Protein AF-A0A150XN92-F1 (afdb_monomer_lite)

pLDDT: mean 80.62, std 13.8, range [41.78, 97.5]

Structure (mmCIF, N/CA/C/O backbone):
data_AF-A0A150XN92-F1
#
_entry.id   AF-A0A150XN92-F1
#
loop_
_atom_site.group_PDB
_atom_site.id
_atom_site.type_symbol
_atom_site.label_atom_id
_atom_site.label_alt_id
_atom_site.label_comp_id
_atom_site.label_asym_id
_atom_site.label_entity_id
_atom_site.label_seq_id
_atom_site.pdbx_PDB_ins_code
_atom_site.Cartn_x
_atom_site.Cart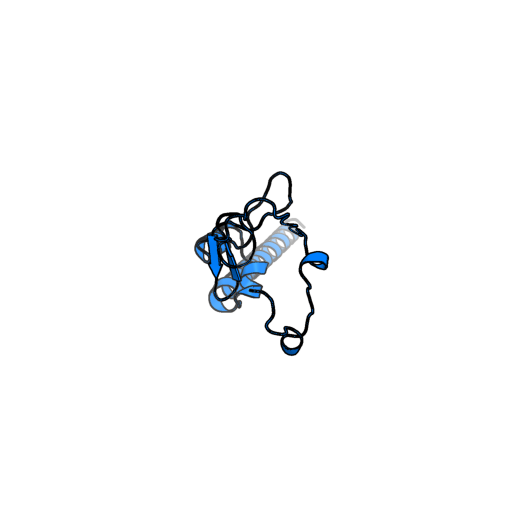n_y
_atom_site.Cartn_z
_atom_site.occupancy
_atom_site.B_iso_or_equiv
_atom_site.auth_seq_id
_atom_site.auth_comp_id
_atom_site.auth_asym_id
_atom_site.auth_atom_id
_atom_site.pdbx_PDB_model_num
ATOM 1 N N . MET A 1 1 ? 24.879 22.172 -36.150 1.00 63.62 1 MET A N 1
ATOM 2 C CA . MET A 1 1 ? 24.382 22.217 -34.751 1.00 63.62 1 MET A CA 1
ATOM 3 C C . MET A 1 1 ? 22.917 21.804 -34.587 1.00 63.62 1 MET A C 1
ATOM 5 O O . MET A 1 1 ? 22.688 20.792 -33.945 1.00 63.62 1 MET A O 1
ATOM 9 N N . LYS A 1 2 ? 21.926 22.491 -35.185 1.00 72.06 2 LYS A N 1
ATOM 10 C CA . LYS A 1 2 ? 20.484 22.196 -34.969 1.00 72.06 2 LYS A CA 1
ATOM 11 C C . LYS A 1 2 ? 20.052 20.742 -35.265 1.00 72.06 2 LYS A C 1
ATOM 13 O O . LYS A 1 2 ? 19.274 20.181 -34.505 1.00 72.06 2 LYS A O 1
ATOM 18 N N . LYS A 1 3 ? 20.599 20.105 -36.311 1.00 77.88 3 LYS A N 1
ATOM 19 C CA . LYS A 1 3 ? 20.287 18.703 -36.670 1.00 77.88 3 LYS A CA 1
ATOM 20 C C . LYS A 1 3 ? 20.752 17.678 -35.621 1.00 77.88 3 LYS A C 1
ATOM 22 O O . LYS A 1 3 ? 20.052 16.708 -35.376 1.00 77.88 3 LYS A O 1
ATOM 27 N N . HIS A 1 4 ? 21.893 17.907 -34.966 1.00 84.50 4 HIS A N 1
ATOM 28 C CA . HIS A 1 4 ? 22.393 16.993 -33.928 1.00 84.50 4 HIS A CA 1
ATOM 29 C C . HIS A 1 4 ? 21.559 17.071 -32.648 1.00 84.50 4 HIS A C 1
ATOM 31 O O . HIS A 1 4 ? 21.293 16.046 -32.034 1.00 84.50 4 HIS A O 1
ATOM 37 N N . ILE A 1 5 ? 21.087 18.270 -32.295 1.00 88.62 5 ILE A N 1
ATOM 38 C CA . ILE A 1 5 ? 20.178 18.480 -31.160 1.00 88.62 5 ILE A CA 1
ATOM 39 C C . ILE A 1 5 ? 18.833 17.786 -31.419 1.00 88.62 5 ILE A C 1
ATOM 41 O O . ILE A 1 5 ? 18.314 17.108 -30.537 1.00 88.62 5 ILE A O 1
ATOM 45 N N . LEU A 1 6 ? 18.303 17.891 -32.643 1.00 90.56 6 LEU A N 1
ATOM 46 C CA . LEU A 1 6 ? 17.070 17.206 -33.038 1.00 90.56 6 LEU A CA 1
ATOM 47 C C . LEU A 1 6 ? 17.212 15.677 -32.970 1.00 90.56 6 LEU A C 1
ATOM 49 O O . LEU A 1 6 ? 16.364 15.010 -32.384 1.00 90.56 6 LEU A O 1
ATOM 53 N N . ASN A 1 7 ? 18.299 15.125 -33.518 1.00 91.25 7 ASN A N 1
ATOM 54 C CA . ASN A 1 7 ? 18.551 13.682 -33.488 1.00 91.25 7 ASN A CA 1
ATOM 55 C C . ASN A 1 7 ? 18.725 13.162 -32.057 1.00 91.25 7 ASN A C 1
ATOM 57 O O . ASN A 1 7 ? 18.209 12.100 -31.724 1.00 91.25 7 ASN A O 1
ATOM 61 N N . PHE A 1 8 ? 19.412 13.920 -31.199 1.00 94.50 8 PHE A N 1
ATOM 62 C CA . PHE A 1 8 ? 19.560 13.572 -29.789 1.00 94.50 8 PHE A CA 1
ATOM 63 C C . PHE A 1 8 ? 18.206 13.539 -29.067 1.00 94.50 8 PHE A C 1
ATOM 65 O O . PHE A 1 8 ? 17.902 12.568 -28.378 1.00 94.50 8 PHE A O 1
ATOM 72 N N . GLY A 1 9 ? 17.360 14.552 -29.285 1.00 94.50 9 GLY A N 1
ATOM 73 C CA . GLY A 1 9 ? 16.001 14.575 -28.740 1.00 94.50 9 GLY A CA 1
ATOM 74 C C . GLY A 1 9 ? 15.154 13.391 -29.215 1.00 94.50 9 GLY A C 1
ATOM 75 O O . GLY A 1 9 ? 14.437 12.790 -28.417 1.00 94.50 9 GLY A O 1
ATOM 76 N N . LEU A 1 10 ? 15.282 13.006 -30.488 1.00 95.19 10 LEU A N 1
ATOM 77 C CA . LEU A 1 10 ? 14.567 11.860 -31.049 1.00 95.19 10 LEU A CA 1
ATOM 78 C C . LEU A 1 10 ? 15.018 10.533 -30.421 1.00 95.19 10 LEU A C 1
ATOM 80 O O . LEU A 1 10 ? 14.177 9.719 -30.052 1.00 95.19 10 LEU A O 1
ATOM 84 N N . ILE A 1 11 ? 16.327 10.325 -30.259 1.00 96.06 11 ILE A N 1
ATOM 85 C CA . ILE A 1 11 ? 16.876 9.118 -29.621 1.00 96.06 11 ILE A CA 1
ATOM 86 C C . ILE A 1 11 ? 16.406 9.021 -28.168 1.00 96.06 11 ILE A C 1
ATOM 88 O O . ILE A 1 11 ? 15.984 7.951 -27.727 1.00 96.06 11 ILE A O 1
ATOM 92 N N . LEU A 1 12 ? 16.430 10.139 -27.439 1.00 96.31 12 LEU A N 1
ATOM 93 C CA . LEU A 1 12 ? 15.929 10.204 -26.070 1.00 96.31 12 LEU A CA 1
ATOM 94 C C . LEU A 1 12 ? 14.452 9.787 -26.014 1.00 96.31 12 LEU A C 1
ATOM 96 O O . LEU A 1 12 ? 14.087 8.902 -25.245 1.00 96.31 12 LEU A O 1
ATOM 100 N N . LEU A 1 13 ? 13.617 10.368 -26.877 1.00 96.56 13 LEU A N 1
ATOM 101 C CA . LEU A 1 13 ? 12.187 10.073 -26.932 1.00 96.56 13 LEU A CA 1
ATOM 102 C C . LEU A 1 13 ? 11.912 8.602 -27.276 1.00 96.56 13 LEU A C 1
ATOM 104 O O . LEU A 1 13 ? 11.105 7.962 -26.608 1.00 96.56 13 LEU A O 1
ATOM 108 N N . ILE A 1 14 ? 12.625 8.040 -28.256 1.00 97.06 14 ILE A N 1
ATOM 109 C CA . ILE A 1 14 ? 12.524 6.616 -28.610 1.00 97.06 14 ILE A CA 1
ATOM 110 C C . ILE A 1 14 ? 12.907 5.733 -27.420 1.00 97.06 14 ILE A C 1
ATOM 112 O O . ILE A 1 14 ? 12.230 4.748 -27.141 1.00 97.06 14 ILE A O 1
ATOM 116 N N . THR A 1 15 ? 13.952 6.105 -26.683 1.00 96.88 15 THR A N 1
ATOM 117 C CA . THR A 1 15 ? 14.408 5.348 -25.511 1.00 96.88 15 THR A CA 1
ATOM 118 C C . THR A 1 15 ? 13.328 5.306 -24.430 1.00 96.88 15 THR A C 1
ATOM 120 O O . THR A 1 15 ? 13.020 4.233 -23.911 1.00 96.88 15 THR A O 1
ATOM 123 N N . PHE A 1 16 ? 12.688 6.443 -24.139 1.00 97.38 16 PHE A N 1
ATOM 124 C CA . PHE A 1 16 ? 11.566 6.498 -23.197 1.00 97.38 16 PHE A CA 1
ATOM 125 C C . PHE A 1 16 ? 10.353 5.693 -23.678 1.00 97.38 16 PHE A C 1
ATOM 127 O O . PHE A 1 16 ? 9.739 4.994 -22.875 1.00 97.38 16 PHE A O 1
ATOM 134 N N . LEU A 1 17 ? 10.033 5.729 -24.977 1.00 97.38 17 LEU A N 1
ATOM 135 C CA . LEU A 1 17 ? 8.929 4.945 -25.541 1.00 97.38 17 LEU A CA 1
ATOM 136 C C . LEU A 1 17 ? 9.168 3.436 -25.421 1.00 97.38 17 LEU A C 1
ATOM 138 O O . LEU A 1 17 ? 8.264 2.700 -25.028 1.00 97.38 17 LEU A O 1
ATOM 142 N N . ILE A 1 18 ? 10.384 2.977 -25.726 1.00 97.50 18 ILE A N 1
ATOM 143 C CA . ILE A 1 18 ? 10.760 1.565 -25.580 1.00 97.50 18 ILE A CA 1
ATOM 144 C C . ILE A 1 18 ? 10.705 1.157 -24.103 1.00 97.50 18 ILE A C 1
ATOM 146 O O . ILE A 1 18 ? 10.166 0.098 -23.782 1.00 97.50 18 ILE A O 1
ATOM 150 N N . GLY A 1 19 ? 11.210 2.007 -23.204 1.00 96.88 19 GLY A N 1
ATOM 151 C CA . GLY A 1 19 ? 11.160 1.771 -21.761 1.00 96.88 19 GLY A CA 1
ATOM 152 C C . GLY A 1 19 ? 9.732 1.627 -21.231 1.00 96.88 19 GLY A C 1
ATOM 153 O O . GLY A 1 19 ? 9.433 0.665 -20.525 1.00 96.88 19 GLY A O 1
ATOM 154 N N . GLU A 1 20 ? 8.832 2.531 -21.621 1.00 95.62 20 GLU A N 1
ATOM 155 C CA . GLU A 1 20 ? 7.412 2.483 -21.250 1.00 95.62 20 GLU A CA 1
ATOM 156 C C . GLU A 1 20 ? 6.738 1.201 -21.766 1.00 95.62 20 GLU A C 1
ATOM 158 O O . GLU A 1 20 ? 6.005 0.537 -21.029 1.00 95.62 20 GLU A O 1
ATOM 163 N N . LEU A 1 21 ? 7.010 0.807 -23.016 1.00 96.25 21 LEU A N 1
ATOM 164 C CA . LEU A 1 21 ? 6.439 -0.407 -23.599 1.00 96.25 21 LEU A CA 1
ATOM 165 C C . LEU A 1 21 ? 6.915 -1.666 -22.860 1.00 96.25 21 LEU A C 1
ATOM 167 O O . LEU A 1 21 ? 6.105 -2.534 -22.530 1.00 96.25 21 LEU A O 1
ATOM 171 N N . ALA A 1 22 ? 8.212 -1.743 -22.553 1.00 95.88 22 ALA A N 1
ATOM 172 C CA . ALA A 1 22 ? 8.790 -2.845 -21.793 1.00 95.88 22 ALA A CA 1
ATOM 173 C C . ALA A 1 22 ? 8.214 -2.921 -20.368 1.00 95.88 22 ALA A C 1
ATOM 175 O O . ALA A 1 22 ? 7.854 -4.005 -19.908 1.00 95.88 22 ALA A O 1
ATOM 176 N N . ALA A 1 23 ? 8.056 -1.779 -19.690 1.00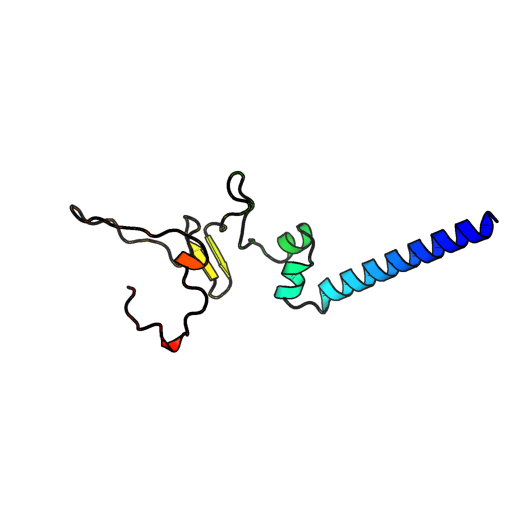 93.38 23 ALA A N 1
ATOM 177 C CA . ALA A 1 23 ? 7.456 -1.715 -18.359 1.00 93.38 23 ALA A CA 1
ATOM 178 C C . ALA A 1 23 ? 5.996 -2.197 -18.364 1.00 93.38 23 ALA A C 1
ATOM 180 O O . ALA A 1 23 ? 5.596 -2.991 -17.508 1.00 93.38 23 ALA A O 1
ATOM 181 N N . ARG A 1 24 ? 5.204 -1.783 -19.362 1.00 92.62 24 ARG A N 1
ATOM 182 C CA . ARG A 1 24 ? 3.821 -2.258 -19.531 1.00 92.62 24 ARG A CA 1
ATOM 183 C C . ARG A 1 24 ? 3.754 -3.753 -19.799 1.00 92.62 24 ARG A C 1
ATOM 185 O O . ARG A 1 24 ? 2.914 -4.427 -19.210 1.00 92.62 24 ARG A O 1
ATOM 192 N N . PHE A 1 25 ? 4.638 -4.270 -20.651 1.00 94.44 25 PHE A N 1
ATOM 193 C CA . PHE A 1 25 ? 4.712 -5.701 -20.934 1.00 94.44 25 PHE A CA 1
ATOM 194 C C . PHE A 1 25 ? 5.047 -6.502 -19.670 1.00 94.44 25 PHE A C 1
ATOM 196 O O . PHE A 1 25 ? 4.358 -7.471 -19.349 1.00 94.44 25 PHE A O 1
ATOM 203 N N . PHE A 1 26 ? 6.044 -6.055 -18.903 1.00 94.06 26 PHE A N 1
ATOM 204 C CA . PHE A 1 26 ? 6.401 -6.670 -17.628 1.00 94.06 26 PHE A CA 1
ATOM 205 C C . PHE A 1 26 ? 5.209 -6.705 -16.660 1.00 94.06 26 PHE A C 1
ATOM 207 O O . PHE A 1 26 ? 4.900 -7.764 -16.115 1.00 94.06 26 PHE A O 1
ATOM 214 N N . LEU A 1 27 ? 4.497 -5.585 -16.485 1.00 92.50 27 LEU A N 1
ATOM 215 C CA . LEU A 1 27 ? 3.335 -5.524 -15.592 1.00 92.50 27 LEU A CA 1
ATOM 216 C C . LEU A 1 27 ? 2.162 -6.390 -16.053 1.00 92.50 27 LEU A C 1
ATOM 218 O O . LEU A 1 27 ? 1.454 -6.936 -15.212 1.00 92.50 27 LEU A O 1
ATOM 222 N N . ALA A 1 28 ? 1.939 -6.505 -17.361 1.00 87.56 28 ALA A N 1
ATOM 223 C CA . ALA A 1 28 ? 0.819 -7.265 -17.901 1.00 87.56 28 ALA A CA 1
ATOM 224 C C . ALA A 1 28 ? 1.037 -8.785 -17.840 1.00 87.56 28 ALA A C 1
ATOM 226 O O . ALA A 1 28 ? 0.077 -9.515 -17.605 1.00 87.56 28 ALA A O 1
ATOM 227 N N . PHE A 1 29 ? 2.271 -9.258 -18.049 1.00 89.44 29 PHE A N 1
ATOM 228 C CA . PHE A 1 29 ? 2.525 -10.684 -18.295 1.00 89.44 29 PHE A CA 1
ATOM 229 C C . PHE A 1 29 ? 3.478 -11.358 -17.307 1.00 89.44 29 PHE A C 1
ATOM 231 O O . PHE A 1 29 ? 3.419 -12.575 -17.162 1.00 89.44 29 PHE A O 1
ATOM 238 N N . VAL A 1 30 ? 4.365 -10.609 -16.647 1.00 91.38 30 VAL A N 1
ATOM 239 C CA . VAL A 1 30 ? 5.470 -11.192 -15.862 1.00 91.38 30 VAL A CA 1
ATOM 240 C C . VAL A 1 30 ? 5.345 -10.889 -14.369 1.00 91.38 30 VAL A C 1
ATOM 242 O O . VAL A 1 30 ? 5.715 -11.717 -13.539 1.00 91.38 30 VAL A O 1
ATOM 245 N N . ALA A 1 31 ? 4.835 -9.711 -14.009 1.00 89.00 31 ALA A N 1
ATOM 246 C CA . ALA A 1 31 ? 4.786 -9.255 -12.627 1.00 89.00 31 ALA A CA 1
ATOM 247 C C . ALA A 1 31 ? 3.894 -10.148 -11.751 1.00 89.00 31 ALA A C 1
ATOM 249 O O . ALA A 1 31 ? 2.716 -10.366 -12.042 1.00 89.00 31 ALA A O 1
ATOM 250 N N . ASN A 1 32 ? 4.440 -10.595 -10.618 1.00 85.50 32 ASN A N 1
ATOM 251 C CA . ASN A 1 32 ? 3.642 -11.232 -9.571 1.00 85.50 32 ASN A CA 1
ATOM 252 C C . ASN A 1 32 ? 2.716 -10.210 -8.879 1.00 85.50 32 ASN A C 1
ATOM 254 O O . ASN A 1 32 ? 2.881 -9.001 -9.042 1.00 85.50 32 ASN A O 1
ATOM 258 N N . ASP A 1 33 ? 1.747 -10.663 -8.078 1.00 78.75 33 ASP A N 1
ATOM 259 C CA . ASP A 1 33 ? 0.750 -9.761 -7.476 1.00 78.75 33 ASP A CA 1
ATOM 260 C C . ASP A 1 33 ? 1.360 -8.670 -6.585 1.00 78.75 33 ASP A C 1
ATOM 262 O O . ASP A 1 33 ? 0.873 -7.538 -6.574 1.00 78.75 33 ASP A O 1
ATOM 266 N N . THR A 1 34 ? 2.452 -8.961 -5.873 1.00 77.88 34 THR A N 1
ATOM 267 C CA . THR A 1 34 ? 3.143 -7.971 -5.034 1.00 77.88 34 THR A CA 1
ATOM 268 C C . THR A 1 34 ? 3.825 -6.895 -5.881 1.00 77.88 34 THR A C 1
ATOM 270 O O . THR A 1 34 ? 3.688 -5.705 -5.597 1.00 77.88 34 THR A O 1
ATOM 273 N N . GLN A 1 35 ? 4.532 -7.296 -6.940 1.00 84.50 35 GLN A N 1
ATOM 274 C CA . GLN A 1 35 ? 5.174 -6.389 -7.893 1.00 84.50 35 GLN A CA 1
ATOM 275 C C . GLN A 1 35 ? 4.129 -5.571 -8.651 1.00 84.50 35 GLN A C 1
ATOM 277 O O . GLN A 1 35 ? 4.264 -4.354 -8.752 1.00 84.50 35 GLN A O 1
ATOM 282 N N . PHE A 1 36 ? 3.055 -6.214 -9.112 1.00 86.50 36 PHE A N 1
ATOM 283 C CA . PHE A 1 36 ? 1.936 -5.539 -9.753 1.00 86.50 36 PHE A CA 1
ATOM 284 C C . PHE A 1 36 ? 1.340 -4.490 -8.816 1.00 86.50 36 PHE A C 1
ATOM 286 O O . PHE A 1 36 ? 1.236 -3.332 -9.193 1.00 86.50 36 PHE A O 1
ATOM 293 N N . THR A 1 37 ? 1.047 -4.847 -7.563 1.00 81.06 37 THR A N 1
ATOM 294 C CA . THR A 1 37 ? 0.470 -3.903 -6.593 1.00 81.06 37 THR A CA 1
ATOM 295 C C . THR A 1 37 ? 1.371 -2.688 -6.351 1.00 81.06 37 THR A C 1
ATOM 297 O O . THR A 1 37 ? 0.883 -1.580 -6.148 1.00 81.06 37 THR A O 1
ATOM 300 N N . LYS A 1 38 ? 2.694 -2.888 -6.377 1.00 83.81 38 LYS A N 1
ATOM 301 C CA . LYS A 1 38 ? 3.685 -1.840 -6.111 1.00 83.81 38 LYS A CA 1
ATOM 302 C C . LYS A 1 38 ? 3.882 -0.869 -7.279 1.00 83.81 38 LYS A C 1
ATOM 304 O O . LYS A 1 38 ? 4.153 0.303 -7.037 1.00 83.81 38 LYS A O 1
ATOM 309 N N . TYR A 1 39 ? 3.804 -1.356 -8.516 1.00 87.56 39 TYR A N 1
ATOM 310 C CA . TYR A 1 39 ? 4.192 -0.599 -9.713 1.00 87.56 39 TYR A CA 1
ATOM 311 C C . TYR A 1 39 ? 3.027 -0.273 -10.656 1.00 87.56 39 TYR A C 1
ATOM 313 O O . TYR A 1 39 ? 3.181 0.575 -11.534 1.00 87.56 39 TYR A O 1
ATOM 321 N N . ALA A 1 40 ? 1.877 -0.932 -10.511 1.00 86.75 40 ALA A N 1
ATOM 322 C CA . ALA A 1 40 ? 0.709 -0.658 -11.334 1.00 86.75 40 ALA A CA 1
ATOM 323 C C . ALA A 1 40 ? 0.149 0.739 -11.046 1.00 86.75 40 ALA A C 1
ATOM 325 O O . ALA A 1 40 ? 0.123 1.215 -9.909 1.00 86.75 40 ALA A O 1
ATOM 326 N N . SER A 1 41 ? -0.356 1.383 -12.094 1.00 85.81 41 SER A N 1
ATOM 327 C CA . SER A 1 41 ? -1.109 2.624 -11.942 1.00 85.81 41 SER A CA 1
ATOM 328 C C . SER A 1 41 ? -2.414 2.383 -11.179 1.00 85.81 41 SER A C 1
ATOM 330 O O . SER A 1 41 ? -2.960 1.278 -11.156 1.00 85.81 41 SER A O 1
ATOM 332 N N . TYR A 1 42 ? -2.978 3.446 -10.609 1.00 79.38 42 TYR A N 1
ATOM 333 C CA . TYR A 1 42 ? -4.239 3.369 -9.871 1.00 79.38 42 TYR A CA 1
ATOM 334 C C . TYR A 1 42 ? -5.388 2.751 -10.692 1.00 79.38 42 TYR A C 1
ATOM 336 O O . TYR A 1 42 ? -6.160 1.951 -10.168 1.00 79.38 42 TYR A O 1
ATOM 344 N N . GLN A 1 43 ? -5.466 3.056 -11.991 1.00 82.94 43 GLN A N 1
ATOM 345 C CA . GLN A 1 43 ? -6.475 2.485 -12.892 1.00 82.94 43 GLN A CA 1
ATOM 346 C C . GLN A 1 43 ? -6.277 0.978 -13.105 1.00 82.94 43 GLN A C 1
ATOM 348 O O . GLN A 1 43 ? -7.243 0.221 -13.076 1.00 82.94 43 GLN A O 1
ATOM 353 N N . GLN A 1 44 ? -5.028 0.530 -13.265 1.00 85.81 44 GLN A N 1
ATOM 354 C CA . GLN A 1 44 ? -4.692 -0.892 -13.399 1.00 85.81 44 GLN A CA 1
ATOM 355 C C . GLN A 1 44 ? -4.951 -1.671 -12.101 1.00 85.81 44 GLN A C 1
ATOM 357 O O . GLN A 1 44 ? -5.368 -2.827 -12.138 1.00 85.81 44 GLN A O 1
ATOM 362 N N . LEU A 1 45 ? -4.737 -1.039 -10.944 1.00 80.94 45 LEU A N 1
ATOM 363 C CA . LEU A 1 45 ? -5.088 -1.620 -9.648 1.00 80.94 45 LEU A CA 1
ATOM 364 C C . LEU A 1 45 ? -6.598 -1.787 -9.496 1.00 80.94 45 LEU A C 1
ATOM 366 O O . LEU A 1 45 ? -7.037 -2.839 -9.046 1.00 80.94 45 LEU A O 1
ATOM 370 N N . GLN A 1 46 ? -7.384 -0.775 -9.873 1.00 77.56 46 GLN A N 1
ATOM 371 C CA . GLN A 1 46 ? -8.845 -0.859 -9.822 1.00 77.56 46 GLN A CA 1
ATOM 372 C C . GLN A 1 46 ? -9.413 -1.913 -10.778 1.00 77.56 46 GLN A C 1
ATOM 374 O O . GLN A 1 46 ? -10.390 -2.571 -10.435 1.00 77.56 46 GLN A O 1
ATOM 379 N N . SER A 1 47 ? -8.820 -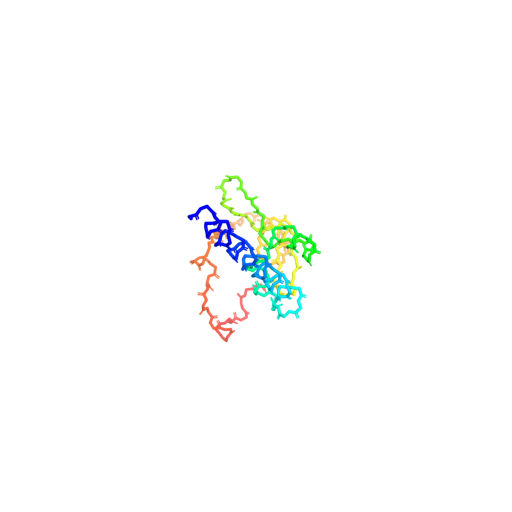2.086 -11.963 1.00 79.31 47 SER A N 1
ATOM 380 C CA . SER A 1 47 ? -9.304 -3.078 -12.928 1.00 79.31 47 SER A CA 1
ATOM 381 C C . SER A 1 47 ? -8.973 -4.513 -12.515 1.00 79.31 47 SER A C 1
ATOM 383 O O . SER A 1 47 ? -9.794 -5.404 -12.721 1.00 79.31 47 SER A O 1
ATOM 385 N N . LYS A 1 48 ? -7.794 -4.749 -11.918 1.00 74.62 48 LYS A N 1
ATOM 386 C CA . LYS A 1 48 ? -7.372 -6.086 -11.469 1.00 74.62 48 LYS A CA 1
ATOM 387 C C . LYS A 1 48 ? -7.950 -6.467 -10.102 1.00 74.62 48 LYS A C 1
ATOM 389 O O . LYS A 1 48 ? -8.267 -7.632 -9.877 1.00 74.62 48 LYS A O 1
ATOM 394 N N . HIS A 1 49 ? -8.090 -5.509 -9.186 1.00 70.50 49 HIS A N 1
ATOM 395 C CA . HIS A 1 49 ? -8.625 -5.737 -7.846 1.00 70.50 49 HIS A CA 1
ATOM 396 C C . HIS A 1 49 ? -9.940 -4.980 -7.661 1.00 70.50 49 HIS A C 1
ATOM 398 O O . HIS A 1 49 ? -9.949 -3.767 -7.463 1.00 70.50 49 HIS A O 1
ATOM 404 N N . THR A 1 50 ? -11.052 -5.721 -7.628 1.00 66.38 50 THR A N 1
ATOM 405 C CA . THR A 1 50 ? -12.410 -5.186 -7.423 1.00 66.38 50 THR A CA 1
ATOM 406 C C . THR A 1 50 ? -12.530 -4.335 -6.153 1.00 66.38 50 THR A C 1
ATOM 408 O O . THR A 1 50 ? -13.356 -3.426 -6.088 1.00 66.38 50 THR A O 1
ATOM 411 N N . ARG A 1 51 ? -11.704 -4.611 -5.131 1.00 72.06 51 ARG A N 1
ATOM 412 C CA . ARG A 1 51 ? -11.557 -3.779 -3.931 1.00 72.06 51 ARG A CA 1
ATOM 413 C C . ARG A 1 51 ? -10.098 -3.703 -3.502 1.00 72.06 51 ARG A C 1
ATOM 415 O O . ARG A 1 51 ? -9.434 -4.725 -3.341 1.00 72.06 51 ARG A O 1
ATOM 422 N N . GLN A 1 52 ? -9.620 -2.485 -3.274 1.00 79.94 52 GLN A N 1
ATOM 423 C CA . GLN A 1 52 ? -8.322 -2.252 -2.650 1.00 79.94 52 GLN A CA 1
ATOM 424 C C . GLN A 1 52 ? -8.391 -2.625 -1.165 1.00 79.94 52 GLN A C 1
ATOM 426 O O . GLN A 1 52 ? -9.448 -2.546 -0.545 1.00 79.94 52 GLN A O 1
ATOM 431 N N . ARG A 1 53 ? -7.262 -3.059 -0.596 1.00 82.31 53 ARG A N 1
ATOM 432 C CA . ARG A 1 53 ? -7.157 -3.373 0.839 1.00 82.31 53 ARG A CA 1
ATOM 433 C C . ARG A 1 53 ? -7.248 -2.115 1.702 1.00 82.31 53 ARG A C 1
ATOM 435 O O . ARG A 1 53 ? -7.755 -2.159 2.821 1.00 82.31 53 ARG A O 1
ATOM 442 N N . LEU A 1 54 ? -6.693 -1.021 1.198 1.00 84.88 54 LEU A N 1
ATOM 443 C CA . LEU A 1 54 ? -6.613 0.261 1.876 1.00 84.88 54 LEU A CA 1
ATOM 444 C C . LEU A 1 54 ? -7.320 1.303 1.011 1.00 84.88 54 LEU A C 1
ATOM 446 O O . LEU A 1 54 ? -7.093 1.356 -0.196 1.00 84.88 54 LEU A O 1
ATOM 450 N N . THR A 1 55 ? -8.140 2.137 1.636 1.00 85.81 55 THR A N 1
ATOM 451 C CA . THR A 1 55 ? -8.804 3.277 1.007 1.00 85.81 55 THR A CA 1
ATOM 452 C C . THR A 1 55 ? -8.143 4.560 1.507 1.00 85.81 55 THR A C 1
ATOM 454 O O . THR A 1 55 ? -7.881 4.671 2.706 1.00 85.81 55 THR A O 1
ATOM 457 N N . PRO A 1 56 ? -7.888 5.557 0.647 1.00 84.06 56 PRO A N 1
ATOM 458 C CA . PRO A 1 56 ? -7.456 6.876 1.100 1.00 84.06 56 PRO A CA 1
ATOM 459 C C . PRO A 1 56 ? -8.441 7.460 2.125 1.00 84.06 56 PRO A C 1
ATOM 461 O O . PRO A 1 56 ? -9.655 7.385 1.935 1.00 84.06 56 PRO A O 1
ATOM 464 N N . SER A 1 57 ? -7.935 8.049 3.207 1.00 83.31 57 SER A N 1
ATOM 465 C CA . SER A 1 57 ? -8.749 8.758 4.199 1.00 83.31 57 SER A CA 1
ATOM 466 C C . SER A 1 57 ? -8.289 10.211 4.295 1.00 83.31 57 SER A C 1
ATOM 468 O O . SER A 1 57 ? -7.156 10.556 3.970 1.00 83.31 57 SER A O 1
ATOM 470 N N . ARG A 1 58 ? -9.202 11.107 4.679 1.00 81.94 58 ARG A N 1
ATOM 471 C CA . ARG A 1 58 ? -8.894 12.540 4.796 1.00 81.94 58 ARG A CA 1
ATOM 472 C C . ARG A 1 58 ? -7.989 12.829 5.993 1.00 81.94 58 ARG A C 1
ATOM 474 O O . ARG A 1 58 ? -7.139 13.705 5.915 1.00 81.94 58 ARG A O 1
ATOM 481 N N . TYR A 1 59 ? -8.216 12.123 7.097 1.00 83.56 59 TYR A N 1
ATOM 482 C CA . TYR A 1 59 ? -7.540 12.372 8.375 1.00 83.56 59 TYR A CA 1
ATOM 483 C C . TYR A 1 59 ? -6.402 11.387 8.641 1.00 83.56 59 TYR A C 1
ATOM 485 O O . TYR A 1 59 ? -5.490 11.681 9.405 1.00 83.56 59 TYR A O 1
ATOM 493 N N . LEU A 1 60 ? -6.452 10.223 7.998 1.00 76.31 60 LEU A N 1
ATOM 494 C CA . LEU A 1 60 ? -5.411 9.207 8.027 1.00 76.31 60 LEU A CA 1
ATOM 495 C C . LEU A 1 60 ? -4.950 9.031 6.586 1.00 76.31 60 LEU A C 1
ATOM 497 O O . LEU A 1 60 ? -5.805 8.879 5.721 1.00 76.31 60 LEU A O 1
ATOM 501 N N . SER A 1 61 ? -3.644 9.020 6.306 1.00 80.62 61 SER A N 1
ATOM 502 C CA . SER A 1 61 ? -3.125 8.854 4.934 1.00 80.62 61 SER A CA 1
ATOM 503 C C . SER A 1 61 ? -3.799 7.697 4.177 1.00 80.62 61 SER A C 1
ATOM 505 O O . SER A 1 61 ? -3.976 7.755 2.963 1.00 80.62 61 SER A O 1
ATOM 507 N N . TYR A 1 62 ? -4.223 6.665 4.908 1.00 84.75 62 TYR A N 1
ATOM 508 C CA . TYR A 1 62 ? -5.132 5.624 4.452 1.00 84.75 62 TYR A CA 1
ATOM 509 C C . TYR A 1 62 ? -5.920 5.040 5.634 1.00 84.75 62 TYR A C 1
ATOM 511 O O . TYR A 1 62 ? -5.525 5.162 6.792 1.00 84.75 62 TYR A O 1
ATOM 519 N N . THR A 1 63 ? -7.022 4.365 5.328 1.00 87.56 63 THR A N 1
ATOM 520 C CA . THR A 1 63 ? -7.768 3.488 6.231 1.00 87.56 63 THR A CA 1
ATOM 521 C C . THR A 1 63 ? -7.897 2.108 5.602 1.00 87.56 63 THR A C 1
ATOM 523 O O . THR A 1 63 ? -7.796 1.950 4.388 1.00 87.56 63 THR A O 1
ATOM 526 N N . THR A 1 64 ? -8.136 1.090 6.410 1.00 88.12 64 THR A N 1
ATOM 527 C CA . THR A 1 64 ? -8.553 -0.226 5.926 1.00 88.12 64 THR A CA 1
ATOM 528 C C . THR A 1 64 ? -9.925 -0.132 5.264 1.00 88.12 64 THR A C 1
ATOM 530 O O . THR A 1 64 ? -10.837 0.521 5.771 1.00 88.12 64 THR A O 1
ATOM 533 N N . THR A 1 65 ? -10.068 -0.757 4.097 1.00 90.06 65 THR A N 1
ATOM 534 C CA . THR A 1 65 ? -11.329 -0.761 3.349 1.00 90.06 65 THR A CA 1
ATOM 535 C C . THR A 1 65 ? -12.329 -1.695 4.039 1.00 90.06 65 THR A C 1
ATOM 537 O O . THR A 1 65 ? -12.009 -2.880 4.180 1.00 90.06 65 THR A O 1
ATOM 540 N N . PRO A 1 66 ? -13.516 -1.216 4.467 1.00 91.19 66 PRO A N 1
ATOM 541 C CA . PRO A 1 66 ? -14.533 -2.067 5.080 1.00 91.19 66 PRO A CA 1
ATOM 542 C C . PRO A 1 66 ? -14.999 -3.184 4.147 1.00 91.19 66 PRO A C 1
ATOM 544 O O . PRO A 1 66 ? -15.113 -2.981 2.934 1.00 91.19 66 PRO A O 1
ATOM 547 N N . ASN A 1 67 ? -15.303 -4.354 4.712 1.00 90.75 67 ASN A N 1
ATOM 548 C CA . ASN A 1 67 ? -15.735 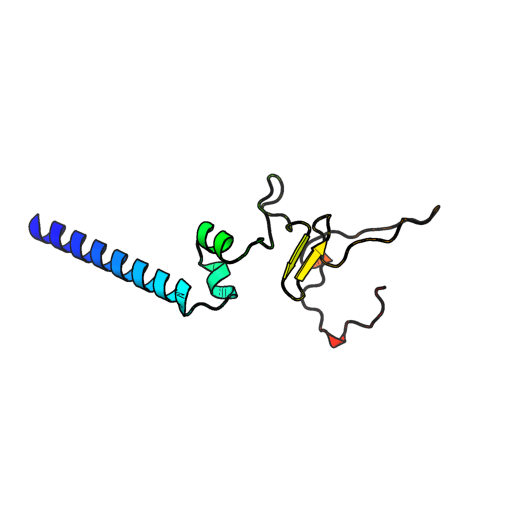-5.539 3.961 1.00 90.75 67 ASN A CA 1
ATOM 549 C C . ASN A 1 67 ? -14.741 -5.970 2.860 1.00 90.75 67 ASN A C 1
ATOM 551 O O . ASN A 1 67 ? -15.140 -6.485 1.807 1.00 90.75 67 ASN A O 1
ATOM 555 N N . TYR A 1 68 ? -13.449 -5.694 3.043 1.00 87.56 68 TYR A N 1
ATOM 556 C CA . TYR A 1 68 ? -12.401 -6.226 2.177 1.00 87.56 68 TYR A CA 1
ATOM 557 C C . TYR A 1 68 ? -12.189 -7.708 2.490 1.00 87.56 68 TYR A C 1
ATOM 559 O O . TYR A 1 68 ? -12.122 -8.088 3.654 1.00 87.56 68 TYR A O 1
ATOM 567 N N . SER A 1 69 ? -12.053 -8.542 1.462 1.00 83.69 69 SER A N 1
ATOM 568 C CA . SER A 1 69 ? -11.751 -9.963 1.620 1.00 83.69 69 SER A CA 1
ATOM 569 C C . SER A 1 69 ? -10.847 -10.422 0.484 1.00 83.69 69 SER A C 1
ATOM 571 O O . SER A 1 69 ? -11.192 -10.282 -0.690 1.00 83.69 69 SER A O 1
ATOM 573 N N . TYR A 1 70 ? -9.677 -10.946 0.839 1.00 76.00 70 TYR A N 1
ATOM 574 C CA . TYR A 1 70 ? -8.740 -11.572 -0.083 1.00 76.00 70 TYR A CA 1
ATOM 575 C C . TYR A 1 70 ? -7.977 -12.692 0.627 1.00 76.00 70 TYR A C 1
ATOM 577 O O . TYR A 1 70 ? -7.090 -12.439 1.450 1.00 76.00 70 TYR A O 1
ATOM 585 N N . ILE A 1 71 ? -8.313 -13.940 0.290 1.00 80.31 71 ILE A N 1
ATOM 586 C CA . ILE A 1 71 ? -7.748 -15.151 0.901 1.00 80.31 71 ILE A CA 1
ATOM 587 C C . ILE A 1 71 ? -7.929 -15.107 2.436 1.00 80.31 71 ILE A C 1
ATOM 589 O O . ILE A 1 71 ? -9.055 -15.202 2.918 1.00 80.31 71 ILE A O 1
ATOM 593 N N . LEU A 1 72 ? -6.848 -14.925 3.206 1.00 76.69 72 LEU A N 1
ATOM 594 C CA . LEU A 1 72 ? -6.862 -14.838 4.675 1.00 76.69 72 LEU A CA 1
ATOM 595 C C . LEU A 1 72 ? -6.940 -13.396 5.201 1.00 76.69 72 LEU A C 1
ATOM 597 O O . LEU A 1 72 ? -7.126 -13.175 6.395 1.00 76.69 72 LEU A O 1
ATOM 601 N N . ASN A 1 73 ? -6.761 -12.394 4.338 1.00 76.44 73 ASN A N 1
ATOM 602 C CA . ASN A 1 73 ? -6.861 -10.995 4.734 1.00 76.44 73 ASN A CA 1
ATOM 603 C C . ASN A 1 73 ? -8.312 -10.541 4.595 1.00 76.44 73 ASN A C 1
ATOM 605 O O . ASN A 1 73 ? -8.795 -10.347 3.481 1.00 76.44 73 ASN A O 1
ATOM 609 N N . LYS A 1 74 ? -8.986 -10.338 5.726 1.00 84.81 74 LYS A N 1
ATOM 610 C CA . LYS A 1 74 ? -10.350 -9.813 5.774 1.00 84.81 74 LYS A CA 1
ATOM 611 C C . LYS A 1 74 ? -10.423 -8.579 6.658 1.00 84.81 74 LYS A C 1
ATOM 613 O O . LYS A 1 74 ? -9.709 -8.503 7.660 1.00 84.81 74 LYS A O 1
ATOM 618 N N . HIS A 1 75 ? -11.275 -7.635 6.285 1.00 90.31 75 HIS A N 1
ATOM 619 C CA . HIS A 1 75 ? -11.710 -6.544 7.142 1.00 90.31 75 HIS A CA 1
ATOM 620 C C . HIS A 1 75 ? -13.223 -6.628 7.320 1.00 90.31 75 HIS A C 1
ATOM 622 O O . HIS A 1 75 ? -13.947 -6.815 6.340 1.00 90.31 75 HIS A O 1
ATOM 628 N N . ASN A 1 76 ? -13.692 -6.446 8.547 1.00 90.38 76 ASN A N 1
ATOM 629 C CA . ASN A 1 76 ? -15.110 -6.450 8.873 1.00 90.38 76 ASN A CA 1
ATOM 630 C C . ASN A 1 76 ? -15.827 -5.172 8.400 1.00 90.38 76 ASN A C 1
ATOM 632 O O . ASN A 1 76 ? -15.236 -4.307 7.735 1.00 90.38 76 ASN A O 1
ATOM 636 N N . SER A 1 77 ? -17.113 -5.048 8.727 1.00 92.06 77 SER A N 1
ATOM 637 C CA . SER A 1 77 ? -17.957 -3.919 8.317 1.00 92.06 77 SER A CA 1
ATOM 638 C C . SER A 1 77 ? -17.486 -2.565 8.857 1.00 92.06 77 SER A C 1
ATOM 640 O O . SER A 1 77 ? -17.781 -1.529 8.260 1.00 92.06 77 SER A O 1
ATOM 642 N N . LEU A 1 78 ? -16.695 -2.565 9.933 1.00 88.38 78 LEU A N 1
ATOM 643 C CA . LEU A 1 78 ? -16.088 -1.375 10.533 1.00 88.38 78 LEU A CA 1
ATOM 644 C C . LEU A 1 78 ? -14.678 -1.084 9.992 1.00 88.38 78 LEU A C 1
ATOM 646 O O . LEU A 1 78 ? -14.071 -0.080 10.357 1.00 88.38 78 LEU A O 1
ATOM 650 N N . GLY A 1 79 ? -14.142 -1.949 9.126 1.00 88.00 79 GLY A N 1
ATOM 651 C CA . GLY A 1 79 ? -12.781 -1.845 8.606 1.00 88.00 79 GLY A CA 1
ATOM 652 C C . GLY A 1 79 ? -11.713 -2.446 9.524 1.00 88.00 79 GLY A C 1
ATOM 653 O O . GLY A 1 79 ? -10.538 -2.406 9.175 1.00 88.00 79 GLY A O 1
ATOM 654 N N . PHE A 1 80 ? -12.054 -3.046 10.665 1.00 85.81 80 PHE A N 1
ATOM 655 C CA . PHE A 1 80 ? -11.057 -3.749 11.479 1.00 85.81 80 PHE A CA 1
ATOM 656 C C . PHE A 1 80 ? -10.685 -5.086 10.842 1.00 85.81 80 PHE A C 1
ATOM 658 O O . PHE A 1 80 ? -11.509 -5.718 10.188 1.00 85.81 80 PHE A O 1
ATOM 665 N N . ARG A 1 81 ? -9.438 -5.531 11.021 1.00 83.00 81 ARG A N 1
ATOM 666 C CA . ARG A 1 81 ? -8.991 -6.823 10.492 1.00 83.00 81 ARG A CA 1
ATOM 667 C C . ARG A 1 81 ? -9.664 -7.980 11.231 1.00 83.00 81 ARG A C 1
ATOM 669 O O . ARG A 1 81 ? -9.698 -7.978 12.456 1.00 83.00 81 ARG A O 1
ATOM 676 N N . GLY A 1 82 ? -10.093 -8.988 10.478 1.00 83.69 82 GLY A N 1
ATOM 677 C CA . GLY A 1 82 ? -10.724 -10.199 10.995 1.00 83.69 82 GLY A CA 1
ATOM 678 C C . GLY A 1 82 ? -12.203 -10.296 10.636 1.00 83.69 82 GLY A C 1
ATOM 679 O O . GLY A 1 82 ? -12.689 -9.582 9.757 1.00 83.69 82 GLY A O 1
ATOM 680 N N . GLU A 1 83 ? -12.879 -11.227 11.301 1.00 86.12 83 GLU A N 1
ATOM 681 C CA . GLU A 1 83 ? -14.318 -11.451 11.170 1.00 86.12 83 GLU A CA 1
ATOM 682 C C . GLU A 1 83 ? -15.130 -10.330 11.848 1.00 86.12 83 GLU A C 1
ATOM 684 O O . GLU A 1 83 ? -14.595 -9.442 12.526 1.00 86.12 83 GLU A O 1
ATOM 689 N N . GLU A 1 84 ? -16.444 -10.351 11.633 1.00 88.94 84 GLU A N 1
ATOM 690 C CA . GLU A 1 84 ? -17.360 -9.392 12.240 1.00 88.94 84 GLU A CA 1
ATOM 691 C C . GLU A 1 84 ? -17.401 -9.535 13.766 1.00 88.94 84 GLU A C 1
ATOM 693 O O . GLU A 1 84 ? -17.299 -10.631 14.321 1.00 88.94 84 GLU A O 1
ATOM 698 N N . ILE A 1 85 ? -17.539 -8.408 14.467 1.00 84.50 85 ILE A N 1
ATOM 699 C CA . ILE A 1 85 ? -17.608 -8.419 15.929 1.00 84.50 85 ILE A CA 1
ATOM 700 C C . ILE A 1 85 ? -19.071 -8.618 16.326 1.00 84.50 85 ILE A C 1
ATOM 702 O O . ILE A 1 85 ? -19.796 -7.667 16.604 1.00 84.50 85 ILE A O 1
ATOM 706 N N . GLU A 1 86 ? -19.503 -9.874 16.378 1.00 82.12 86 GLU A N 1
ATOM 707 C CA . GLU A 1 86 ? -20.901 -10.232 16.664 1.00 82.12 86 GLU A CA 1
ATOM 708 C C . GLU A 1 86 ? -21.241 -10.271 18.162 1.00 82.12 86 GLU A C 1
ATOM 710 O O . GLU A 1 86 ? -22.373 -10.554 18.538 1.00 82.12 86 GLU A O 1
ATOM 715 N N . PHE A 1 87 ? -20.281 -9.988 19.049 1.00 77.50 87 PHE A N 1
ATOM 716 C CA . PHE A 1 87 ? -20.465 -10.158 20.491 1.00 77.50 87 PHE A CA 1
ATOM 717 C C . PHE A 1 87 ? -21.093 -8.911 21.140 1.00 77.50 87 PHE A C 1
ATOM 719 O O . PHE A 1 87 ? -20.361 -7.947 21.430 1.00 77.50 87 PHE A O 1
ATOM 726 N N . PRO A 1 88 ? -22.406 -8.895 21.458 1.00 78.75 88 PRO A N 1
ATOM 727 C CA . PRO A 1 88 ? -23.003 -7.780 22.177 1.00 78.75 88 PRO A CA 1
ATOM 728 C C . PRO A 1 88 ? -22.320 -7.630 23.537 1.00 78.75 88 PRO A C 1
ATOM 730 O O . PRO A 1 88 ? -21.951 -8.606 24.192 1.00 78.75 88 PRO A O 1
ATOM 733 N N . LYS A 1 89 ? -22.087 -6.388 23.954 1.00 83.25 89 LYS A N 1
ATOM 734 C CA . LYS A 1 89 ? -21.463 -6.100 25.247 1.00 83.25 89 LYS A CA 1
ATOM 735 C C . LYS A 1 89 ? -22.416 -6.542 26.373 1.00 83.25 89 LYS A C 1
ATOM 737 O O . LYS A 1 89 ? -23.517 -5.994 26.450 1.00 83.25 89 LYS A O 1
ATOM 742 N N . PRO A 1 90 ? -22.022 -7.472 27.264 1.00 85.75 90 PRO A N 1
ATOM 743 C CA . PRO A 1 90 ? -22.857 -7.853 28.399 1.00 85.75 90 PRO A CA 1
ATOM 744 C C . PRO A 1 90 ? -23.105 -6.667 29.339 1.00 85.75 90 PRO A C 1
ATOM 746 O O . PRO A 1 90 ? -22.262 -5.770 29.469 1.00 85.75 90 PRO A O 1
ATOM 749 N N . LYS A 1 91 ? -24.255 -6.663 30.026 1.00 90.69 91 LYS A N 1
ATOM 750 C CA . LYS A 1 91 ? -24.541 -5.659 31.062 1.00 90.69 91 LYS A CA 1
ATOM 751 C C . LYS A 1 91 ? -23.471 -5.730 32.159 1.00 90.69 91 LYS A C 1
ATOM 753 O O . LYS A 1 91 ? -23.043 -6.815 32.535 1.00 90.69 91 LYS A O 1
ATOM 758 N N . ASN A 1 92 ? -23.064 -4.569 32.674 1.00 92.44 92 ASN A N 1
ATOM 759 C CA . ASN A 1 92 ? -22.109 -4.412 33.783 1.00 92.44 92 ASN A CA 1
ATOM 760 C C . ASN A 1 92 ? -20.680 -4.936 33.533 1.00 92.44 92 ASN A C 1
ATOM 762 O O . ASN A 1 92 ? -19.921 -5.109 34.480 1.00 92.44 92 ASN A O 1
ATOM 766 N N . VAL A 1 93 ? -20.284 -5.146 32.275 1.00 90.31 93 VAL A N 1
ATOM 767 C CA . VAL A 1 93 ? -18.909 -5.524 31.911 1.00 90.31 93 VAL A CA 1
ATOM 768 C C . VAL A 1 93 ? -18.227 -4.369 31.183 1.00 90.31 93 VAL A C 1
ATOM 770 O O . VAL A 1 93 ? -18.825 -3.734 30.313 1.00 90.31 93 VAL A O 1
ATOM 773 N N . TYR A 1 94 ? -16.960 -4.102 31.497 1.00 84.88 94 TYR A N 1
ATOM 774 C CA . TYR A 1 94 ? -16.120 -3.210 30.698 1.00 84.88 94 TYR A CA 1
ATOM 775 C C . TYR A 1 94 ? -15.454 -3.999 29.571 1.00 84.88 94 TYR A C 1
ATOM 777 O O . TYR A 1 94 ? -14.862 -5.048 29.803 1.00 84.88 94 TYR A O 1
ATOM 785 N N . ARG A 1 95 ? -15.542 -3.484 28.342 1.00 83.38 95 ARG A N 1
ATOM 786 C CA . ARG A 1 95 ? -14.793 -4.004 27.195 1.00 83.38 95 ARG A CA 1
ATOM 787 C C . ARG A 1 95 ? -13.730 -2.981 26.844 1.00 83.38 95 ARG A C 1
ATOM 789 O O . ARG A 1 95 ? -14.069 -1.856 26.485 1.00 83.38 95 ARG A O 1
ATOM 796 N N . ILE A 1 96 ? -12.474 -3.379 26.973 1.00 80.38 96 ILE A N 1
ATOM 797 C CA . ILE A 1 96 ? -11.329 -2.569 26.570 1.00 80.38 96 ILE A CA 1
ATOM 798 C C . ILE A 1 96 ? -10.940 -3.032 25.169 1.00 80.38 96 ILE A C 1
ATOM 800 O O . ILE A 1 96 ? -10.730 -4.223 24.949 1.00 80.38 96 ILE A O 1
ATOM 804 N N . VAL A 1 97 ? -10.898 -2.100 24.220 1.00 78.06 97 VAL A N 1
ATOM 805 C CA . VAL A 1 97 ? -10.465 -2.359 22.844 1.00 78.06 97 VAL A CA 1
ATOM 806 C C . VAL A 1 97 ? -9.146 -1.633 22.632 1.00 78.06 97 VAL A C 1
ATOM 808 O O . VAL A 1 97 ? -9.069 -0.423 22.835 1.00 78.06 97 VAL A O 1
ATOM 811 N N . CYS A 1 98 ? -8.121 -2.369 22.215 1.00 76.94 98 CYS A N 1
ATOM 812 C CA . CYS A 1 98 ? -6.827 -1.806 21.853 1.00 76.94 98 CYS A CA 1
ATOM 813 C C . CYS A 1 98 ? -6.770 -1.648 20.329 1.00 76.94 98 CYS A C 1
ATOM 815 O O . CYS A 1 98 ? -6.850 -2.637 19.605 1.00 76.94 98 CYS A O 1
ATOM 817 N N . LEU A 1 99 ? -6.648 -0.410 19.845 1.00 76.50 99 LEU A N 1
ATOM 818 C CA . LEU A 1 99 ? -6.552 -0.084 18.420 1.00 76.50 99 LEU A CA 1
ATOM 819 C C . LEU A 1 99 ? -5.180 0.527 18.130 1.00 76.50 99 LEU A C 1
ATOM 821 O O . LEU A 1 99 ? -4.761 1.449 18.825 1.00 76.50 99 LEU A O 1
ATOM 825 N N . GLY A 1 100 ? -4.497 0.051 17.090 1.00 75.25 100 GLY A N 1
ATOM 826 C CA . GLY A 1 100 ? -3.213 0.612 16.673 1.00 75.25 100 GLY A CA 1
ATOM 827 C C . GLY A 1 100 ? -2.567 -0.142 15.510 1.00 75.25 100 GLY A C 1
ATOM 828 O O . GLY A 1 100 ? -3.137 -1.094 14.980 1.00 75.25 100 GLY A O 1
ATOM 829 N N . GLY A 1 101 ? -1.388 0.332 15.094 1.00 72.38 101 GLY A N 1
ATOM 830 C CA . GLY A 1 101 ? -0.569 -0.257 14.024 1.00 72.38 101 GLY A CA 1
ATOM 831 C C . GLY A 1 101 ? 0.353 -1.373 14.525 1.00 72.38 101 GLY A C 1
ATOM 832 O O . GLY A 1 101 ? 0.018 -2.053 15.488 1.00 72.38 101 GLY A O 1
ATOM 833 N N . SER A 1 102 ? 1.530 -1.541 13.913 1.00 63.31 102 SER A N 1
ATOM 834 C CA . SER A 1 102 ? 2.484 -2.646 14.158 1.00 63.31 102 SER A CA 1
ATOM 835 C C . SER A 1 102 ? 2.770 -2.956 15.638 1.00 63.31 102 SER A C 1
ATOM 837 O O . SER A 1 102 ? 2.865 -4.124 16.010 1.00 63.31 102 SER A O 1
ATOM 839 N N . THR A 1 103 ? 2.820 -1.941 16.505 1.00 67.12 103 THR A N 1
ATOM 840 C CA . THR A 1 103 ? 3.077 -2.087 17.952 1.00 67.12 103 THR A CA 1
ATOM 841 C C . THR A 1 103 ? 1.886 -2.616 18.753 1.00 67.12 103 THR A C 1
ATOM 843 O O . THR A 1 103 ? 2.067 -3.223 19.802 1.00 67.12 103 THR A O 1
ATOM 846 N N . THR A 1 104 ? 0.664 -2.400 18.271 1.00 72.12 104 THR A N 1
ATOM 847 C CA . THR A 1 104 ? -0.568 -2.979 18.840 1.00 72.12 104 THR A CA 1
ATOM 848 C C . THR A 1 104 ? -0.940 -4.285 18.136 1.00 72.12 104 THR A C 1
ATOM 850 O O . THR A 1 104 ? -1.612 -5.138 18.702 1.00 72.12 104 THR A O 1
ATOM 853 N N . TYR A 1 105 ? -0.476 -4.438 16.899 1.00 57.50 105 TYR A N 1
ATOM 854 C CA . TYR A 1 105 ? -0.809 -5.501 15.961 1.00 57.50 105 TYR A CA 1
ATOM 855 C C . TYR A 1 105 ? 0.057 -6.762 16.117 1.00 57.50 105 TYR A C 1
ATOM 857 O O . TYR A 1 105 ? -0.275 -7.788 15.533 1.00 57.50 105 TYR A O 1
ATOM 865 N N . SER A 1 106 ? 1.135 -6.709 16.913 1.00 54.47 106 SER A N 1
ATOM 866 C CA . SER A 1 106 ? 2.077 -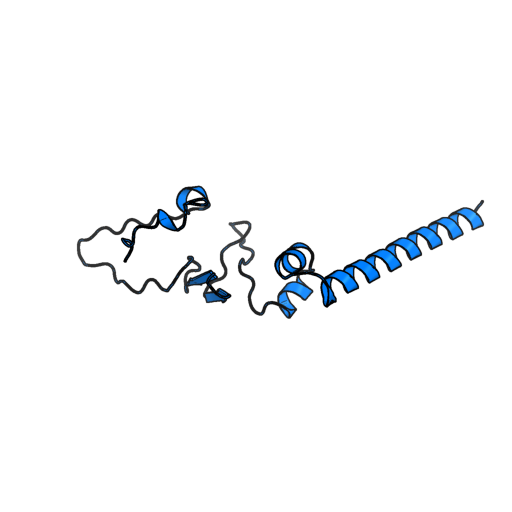7.824 17.105 1.00 54.47 106 SER A CA 1
ATOM 867 C C . SER A 1 106 ? 2.625 -8.345 15.766 1.00 54.47 106 SER A C 1
ATOM 869 O O . SER A 1 106 ? 2.404 -9.481 15.351 1.00 54.47 106 SER A O 1
ATOM 871 N N . GLU A 1 107 ? 3.322 -7.479 15.032 1.00 48.78 107 GLU A N 1
ATOM 872 C CA . GLU A 1 107 ? 4.037 -7.899 13.825 1.00 48.78 107 GLU A CA 1
ATOM 873 C C . GLU A 1 107 ? 5.339 -8.628 14.220 1.00 48.78 107 GLU A C 1
ATOM 875 O O . GLU A 1 107 ? 6.147 -8.079 14.965 1.00 48.78 107 GLU A O 1
ATOM 880 N N . GLY A 1 108 ? 5.535 -9.869 13.748 1.00 53.28 108 GLY A N 1
ATOM 881 C CA . GLY A 1 108 ? 6.744 -10.671 14.015 1.00 53.28 108 GLY A CA 1
ATOM 882 C C . GLY A 1 108 ? 6.604 -11.813 15.032 1.00 53.28 108 GLY A C 1
ATOM 883 O O . GLY A 1 108 ? 7.613 -12.395 15.421 1.00 53.28 108 GLY A O 1
ATOM 884 N N . VAL A 1 109 ? 5.386 -12.162 15.455 1.00 55.31 109 VAL A N 1
ATOM 885 C CA . VAL A 1 109 ? 5.146 -13.311 16.348 1.00 55.31 109 VAL A CA 1
ATOM 886 C C . VAL A 1 109 ? 5.217 -14.619 15.552 1.00 55.31 109 VAL A C 1
ATOM 888 O O . VAL A 1 109 ? 4.601 -14.739 14.490 1.00 55.31 109 VAL A O 1
ATOM 891 N N . ASN A 1 110 ? 5.977 -15.601 16.045 1.00 50.81 110 ASN A N 1
ATOM 892 C CA . ASN A 1 110 ? 6.058 -16.925 15.432 1.00 50.81 110 ASN A CA 1
ATOM 893 C C . ASN A 1 110 ? 4.682 -17.604 15.500 1.00 50.81 110 ASN A C 1
ATOM 895 O O . ASN A 1 110 ? 4.026 -17.588 16.537 1.00 50.81 110 ASN A O 1
ATOM 899 N N . VAL A 1 111 ? 4.241 -18.223 14.404 1.00 56.84 111 VAL A N 1
ATOM 900 C CA . VAL A 1 111 ? 2.933 -18.897 14.312 1.00 56.84 111 VAL A CA 1
ATOM 901 C C . VAL A 1 111 ? 2.774 -19.997 15.372 1.00 56.84 111 VAL A C 1
ATOM 903 O O . VAL A 1 111 ? 1.659 -20.279 15.798 1.00 56.84 111 VAL A O 1
ATOM 906 N N . ASN A 1 112 ? 3.887 -20.573 15.837 1.00 57.31 112 ASN A N 1
ATOM 907 C CA . ASN A 1 112 ? 3.908 -21.575 16.903 1.00 57.31 112 ASN A CA 1
ATOM 908 C C . ASN A 1 112 ? 3.748 -20.983 18.315 1.00 57.31 112 ASN A C 1
ATOM 910 O O . ASN A 1 112 ? 3.401 -21.718 19.234 1.00 57.31 112 ASN A O 1
ATOM 914 N N . ASP A 1 113 ? 3.953 -19.673 18.482 1.00 55.41 113 ASP A N 1
ATOM 915 C CA . ASP A 1 113 ? 3.729 -18.965 19.749 1.00 55.41 113 ASP A CA 1
ATOM 916 C C . ASP A 1 113 ? 2.270 -18.503 19.896 1.00 55.41 113 ASP A C 1
ATOM 918 O O . ASP A 1 113 ? 1.860 -18.024 20.957 1.00 55.41 113 ASP A O 1
ATOM 922 N N . LEU A 1 114 ? 1.449 -18.675 18.850 1.00 50.19 114 LEU A N 1
ATOM 923 C CA . LEU A 1 114 ? 0.013 -18.431 18.905 1.00 50.19 114 LEU A CA 1
ATOM 924 C C . LEU A 1 114 ? -0.678 -19.595 19.637 1.00 50.19 114 LEU A C 1
ATOM 926 O O . LEU A 1 114 ? -1.358 -20.434 19.047 1.00 50.19 114 LEU A O 1
ATOM 930 N N . HIS A 1 115 ? -0.506 -19.661 20.958 1.00 45.59 115 HIS A N 1
ATOM 931 C CA . HIS A 1 115 ? -1.339 -20.525 21.783 1.00 45.59 115 HIS A CA 1
ATOM 932 C C . HIS A 1 115 ? -2.810 -20.130 21.603 1.00 45.59 115 HIS A C 1
ATOM 934 O O . HIS A 1 115 ? -3.194 -18.973 21.766 1.00 45.59 115 HIS A O 1
ATOM 940 N N . SER A 1 116 ? -3.607 -21.140 21.267 1.00 43.00 116 SER A N 1
ATOM 941 C CA . SER A 1 116 ? -5.041 -21.191 20.970 1.00 43.00 116 SER A CA 1
ATOM 942 C C . SER A 1 116 ? -5.963 -20.621 22.063 1.00 43.00 116 SER A C 1
ATOM 944 O O . SER A 1 116 ? -6.814 -21.329 22.601 1.00 43.00 116 SER A O 1
ATOM 946 N N . ARG A 1 117 ? -5.781 -19.359 22.456 1.00 41.91 117 ARG A N 1
ATOM 947 C CA . ARG A 1 117 ? -6.522 -18.725 23.556 1.00 41.91 117 ARG A CA 1
ATOM 948 C C . ARG A 1 117 ? -6.998 -17.313 23.246 1.00 41.91 117 ARG A C 1
ATOM 950 O O . ARG A 1 117 ? -7.008 -16.465 24.133 1.00 41.91 117 ARG A O 1
ATOM 957 N N . LEU A 1 118 ? -7.439 -17.062 22.020 1.00 41.78 118 LEU A N 1
ATOM 958 C CA . LEU A 1 118 ? -8.268 -15.894 21.748 1.00 41.78 118 LEU A CA 1
ATOM 9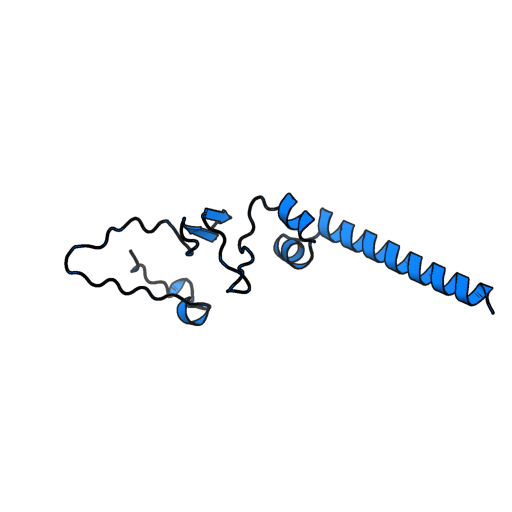59 C C . LEU A 1 118 ? -9.482 -16.324 20.925 1.00 41.78 118 LEU A C 1
ATOM 961 O O . LEU A 1 118 ? -9.363 -16.568 19.726 1.00 41.78 118 LEU A O 1
ATOM 965 N N . PHE A 1 119 ? -10.604 -16.353 21.654 1.00 43.84 119 PHE A N 1
ATOM 966 C CA . PHE A 1 119 ? -11.983 -16.731 21.316 1.00 43.84 119 PHE A CA 1
ATOM 967 C C . PHE A 1 119 ? -12.291 -18.229 21.363 1.00 43.84 119 PHE A C 1
ATOM 969 O O . PHE A 1 119 ? -11.887 -18.974 20.448 1.00 43.84 119 PHE A O 1
#

Radius of gyration: 23.56 Å; chains: 1; bounding box: 49×44×70 Å

Foldseek 3Di:
DVVVVVVVVVVVVVVVVVVVVVLVVCLVPPDDPVRVVVPPDPVSCVVVDVDDQWDQDPVDNIAGDAQDDDPQFGAHNVRHTDYDPPDDDDPPDDDDDDDDPCVSVVPPDDPVVPDPPDD

Sequence (119 aa):
MKKHILNFGLILLITFLIGELAARFFLAFVANDTQFTKYASYQQLQSKHTRQRLTPSRYLSYTTTPNYSYILNKHNSLGFRGEEIEFPKPKNVYRIVCLGGSTTYSEGVNVNDLHSRLF

Secondary structure (DSSP, 8-state):
-HHHHHHHHHHHHHHHHHHHHHHHHIIIII--HHHHHHHS-HHHHHHH-SS-SEE--SSSS-EEPTT-EETTEEB-TTS-BSS----PPPTT--------SHHHHTTT--GGG--S---

Organism: Roseivirga ehrenbergii (strain DSM 102268 / JCM 13514 / KCTC 12282 / NCIMB 14502 / KMM 6017) (NCBI:txid279360)